Protein AF-A0A531M9C2-F1 (afdb_monomer)

Foldseek 3Di:
DDDDDDDDDDDDPPPDPDPPPVPVPPPPPDDFDFDDDPPDIDHDDDLVCLVVCLVVLLDPVVQVVDPPRDHPRHSVNSVVVVD

Solvent-accessible surface area (backbone atoms only — not comparable to full-atom values): 5820 Å² total; per-residue (Å²): 138,88,81,82,84,82,83,88,77,79,88,84,73,80,73,77,76,68,81,72,76,75,69,88,73,78,74,78,78,74,84,82,71,74,46,78,57,100,88,48,74,49,62,85,85,54,82,90,43,32,69,60,48,24,68,66,54,48,35,66,74,61,29,76,75,38,99,80,52,63,80,84,35,44,64,67,57,43,50,62,73,74,108

Mean predicted aligned error: 14.45 Å

pLDDT: mean 77.52, std 22.58, range [33.22, 97.44]

Structure (mmCIF, N/CA/C/O backbone):
data_AF-A0A531M9C2-F1
#
_entry.id   AF-A0A531M9C2-F1
#
loop_
_atom_site.group_PDB
_atom_site.id
_atom_site.type_symbol
_atom_site.label_atom_id
_atom_site.label_alt_id
_atom_site.label_comp_id
_atom_site.label_asym_id
_atom_site.label_entity_id
_atom_site.label_seq_id
_atom_site.pdbx_PDB_ins_code
_atom_site.Cartn_x
_atom_site.Cartn_y
_atom_site.Cartn_z
_atom_site.occupancy
_atom_site.B_iso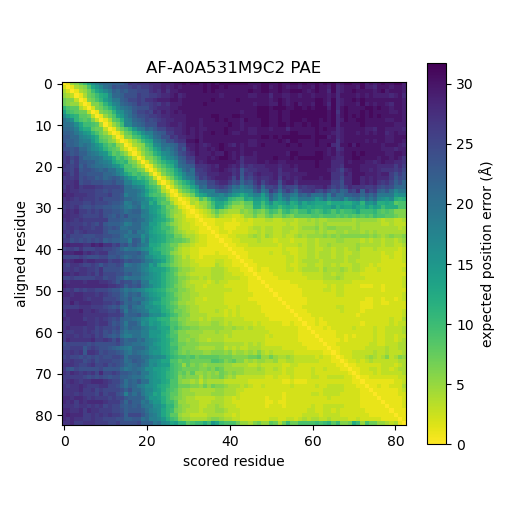_or_equiv
_atom_site.auth_seq_id
_atom_site.auth_comp_id
_atom_site.auth_asym_id
_atom_site.auth_atom_id
_atom_site.pdbx_PDB_model_num
ATOM 1 N N . MET A 1 1 ? 40.343 33.639 46.424 1.00 40.81 1 MET A N 1
ATOM 2 C CA . MET A 1 1 ? 40.956 32.332 46.747 1.00 40.81 1 MET A CA 1
ATOM 3 C C . MET A 1 1 ? 40.277 31.883 48.031 1.00 40.81 1 MET A C 1
ATOM 5 O O . MET A 1 1 ? 40.598 32.389 49.088 1.00 40.81 1 MET A O 1
ATOM 9 N N . GLY A 1 2 ? 39.159 31.178 47.980 1.00 40.34 2 GLY A N 1
ATOM 10 C CA . GLY A 1 2 ? 38.926 30.019 47.130 1.00 40.34 2 GLY A CA 1
ATOM 11 C C . GLY A 1 2 ? 39.120 28.787 48.000 1.00 40.34 2 GLY A C 1
ATOM 12 O O . GLY A 1 2 ? 40.142 28.125 47.905 1.00 40.34 2 GLY A O 1
ATOM 13 N N . PHE A 1 3 ? 38.148 28.562 48.878 1.00 45.50 3 PHE A N 1
ATOM 14 C CA . PHE A 1 3 ? 37.842 27.277 49.485 1.00 45.50 3 PHE A CA 1
ATOM 15 C C . PHE A 1 3 ? 36.327 27.169 49.446 1.00 45.50 3 PHE A C 1
ATOM 17 O O . PHE A 1 3 ? 35.658 28.018 50.031 1.00 45.50 3 PHE A O 1
ATOM 24 N N . HIS A 1 4 ? 35.807 26.171 48.741 1.00 37.34 4 HIS A N 1
ATOM 25 C CA . HIS A 1 4 ? 34.897 25.195 49.330 1.00 37.34 4 HIS A CA 1
ATOM 26 C C . HIS A 1 4 ? 34.482 24.158 48.279 1.00 37.34 4 HIS A C 1
ATOM 28 O O . HIS A 1 4 ? 33.998 24.499 47.206 1.00 37.34 4 HIS A O 1
ATOM 34 N N . LEU A 1 5 ? 34.680 22.889 48.628 1.00 49.81 5 LEU A N 1
ATOM 35 C CA . LEU A 1 5 ? 33.979 21.723 48.076 1.00 49.81 5 LEU A CA 1
ATOM 36 C C . LEU A 1 5 ? 32.495 21.765 48.554 1.00 49.81 5 LEU A C 1
ATOM 38 O O . LEU A 1 5 ? 32.234 22.539 49.486 1.00 49.81 5 LEU A O 1
ATOM 42 N N . PRO A 1 6 ? 31.550 20.911 48.084 1.00 60.81 6 PRO A N 1
ATOM 43 C CA . PRO A 1 6 ? 31.806 19.593 47.482 1.00 60.81 6 PRO A CA 1
ATOM 44 C C . PRO A 1 6 ? 30.748 19.074 46.470 1.00 60.81 6 PRO A C 1
ATOM 46 O O . PRO A 1 6 ? 29.796 19.758 46.118 1.00 60.81 6 PRO A O 1
ATOM 49 N N . PHE A 1 7 ? 30.876 17.776 46.170 1.00 33.97 7 PHE A N 1
ATOM 50 C CA . PHE A 1 7 ? 29.800 16.839 45.822 1.00 33.97 7 PHE A CA 1
ATOM 51 C C . PHE A 1 7 ? 29.384 16.767 44.348 1.00 33.97 7 PHE A C 1
ATOM 53 O O . PHE A 1 7 ? 29.213 17.781 43.688 1.00 33.97 7 PHE A O 1
ATOM 60 N N . PHE A 1 8 ? 29.119 15.528 43.914 1.00 33.62 8 PHE A N 1
ATOM 61 C CA . PHE A 1 8 ? 28.609 15.121 42.598 1.00 33.62 8 PHE A CA 1
ATOM 62 C C . PHE A 1 8 ? 29.655 15.170 41.463 1.00 33.62 8 PHE A C 1
ATOM 64 O O . PHE A 1 8 ? 30.227 16.211 41.193 1.00 33.62 8 PHE A O 1
ATOM 71 N N . PHE A 1 9 ? 29.944 14.116 40.703 1.00 33.22 9 PHE A N 1
ATOM 72 C CA . PHE A 1 9 ? 29.393 12.764 40.602 1.00 33.22 9 PHE A CA 1
ATOM 73 C C . PHE A 1 9 ? 30.251 12.024 39.557 1.00 33.22 9 PHE A C 1
ATOM 75 O O . PHE A 1 9 ? 30.631 12.651 38.574 1.00 33.22 9 PHE A O 1
ATOM 82 N N . CYS A 1 10 ? 30.519 10.732 39.785 1.00 38.50 10 CYS A N 1
ATOM 83 C CA . CYS A 1 10 ? 30.939 9.698 38.816 1.00 38.50 10 CYS A CA 1
ATOM 84 C C . CYS A 1 10 ? 31.943 10.117 37.716 1.00 38.50 10 CYS A C 1
ATOM 86 O O . CYS A 1 10 ? 31.529 10.575 36.657 1.00 38.50 10 CYS A O 1
ATOM 88 N N . LEU A 1 11 ? 33.263 10.000 37.924 1.00 39.16 11 LEU A N 1
ATOM 89 C CA . LEU A 1 11 ? 34.049 8.764 37.698 1.00 39.16 11 LEU A CA 1
ATOM 90 C C . LEU A 1 11 ? 33.563 8.010 36.436 1.00 39.16 11 LEU A C 1
ATOM 92 O O . LEU A 1 11 ? 32.715 7.131 36.529 1.00 39.16 11 LEU A O 1
ATOM 96 N N . GLU A 1 12 ? 33.813 8.513 35.228 1.00 42.94 12 GLU A N 1
ATOM 97 C CA . GLU A 1 12 ? 35.088 8.490 34.473 1.00 42.94 12 GLU A CA 1
ATOM 98 C C . GLU A 1 12 ? 35.577 7.107 34.018 1.00 42.94 12 GLU A C 1
ATOM 100 O O . GLU A 1 12 ? 36.646 7.022 33.425 1.00 42.94 12 GLU A O 1
ATOM 105 N N . ASP A 1 13 ? 34.759 6.060 34.131 1.00 44.59 13 ASP A N 1
ATOM 106 C CA . ASP A 1 13 ? 34.945 4.861 33.307 1.00 44.59 13 ASP A CA 1
ATOM 107 C C . ASP A 1 13 ? 33.923 4.867 32.168 1.00 44.59 13 ASP A C 1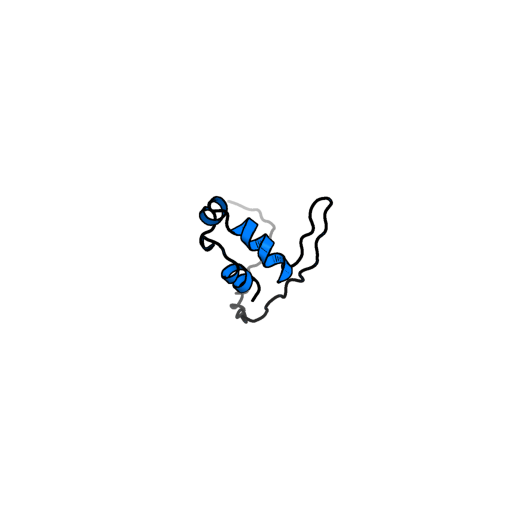
ATOM 109 O O . ASP A 1 13 ? 32.874 4.224 32.202 1.00 44.59 13 ASP A O 1
ATOM 113 N N . VAL A 1 14 ? 34.231 5.667 31.145 1.00 45.78 14 VAL A N 1
ATOM 114 C CA . VAL A 1 14 ? 33.665 5.484 29.808 1.00 45.78 14 VAL A CA 1
ATOM 115 C C . VAL A 1 14 ? 34.239 4.168 29.295 1.00 45.78 14 VAL A C 1
ATOM 117 O O . VAL A 1 14 ? 35.317 4.142 28.702 1.00 45.78 14 VAL A O 1
ATOM 120 N N . GLU A 1 15 ? 33.554 3.060 29.574 1.00 42.03 15 GLU A N 1
ATOM 121 C CA . GLU A 1 15 ? 33.863 1.804 28.906 1.00 42.03 15 GLU A CA 1
ATOM 122 C C . GLU A 1 15 ? 33.586 2.015 27.417 1.00 42.03 15 GLU A C 1
ATOM 124 O O . GLU A 1 15 ? 32.459 2.273 26.988 1.00 42.03 15 GLU A O 1
ATOM 129 N N . MET A 1 16 ? 34.668 2.001 26.645 1.00 44.56 16 MET A N 1
ATOM 130 C CA . MET A 1 16 ? 34.651 1.911 25.198 1.00 44.56 16 MET A CA 1
ATOM 131 C C . MET A 1 16 ? 33.757 0.728 24.827 1.00 44.56 16 MET A C 1
ATOM 133 O O . MET A 1 16 ? 34.162 -0.422 24.983 1.00 44.56 16 MET A O 1
ATOM 137 N N . VAL A 1 17 ? 32.538 1.010 24.365 1.00 54.50 17 VAL A N 1
ATOM 138 C CA . VAL A 1 17 ? 31.681 -0.001 23.751 1.00 54.50 17 VAL A CA 1
ATOM 139 C C . VAL A 1 17 ? 32.420 -0.429 22.492 1.00 54.50 17 VAL A C 1
ATOM 141 O O . VAL A 1 17 ? 32.439 0.301 21.501 1.00 54.50 17 VAL A O 1
ATOM 144 N N . ALA A 1 18 ? 33.121 -1.562 22.575 1.00 46.38 18 ALA A N 1
ATOM 145 C CA . ALA A 1 18 ? 33.593 -2.270 21.399 1.00 46.38 18 ALA A CA 1
ATOM 146 C C . ALA A 1 18 ? 32.387 -2.403 20.477 1.00 46.38 18 ALA A C 1
ATOM 148 O O . ALA A 1 18 ? 31.307 -2.745 20.962 1.00 46.38 18 ALA A O 1
ATOM 149 N N . GLU A 1 19 ? 32.561 -2.051 19.203 1.00 44.81 19 GLU A N 1
ATOM 150 C CA . GLU A 1 19 ? 31.534 -2.226 18.186 1.00 44.81 19 GLU A CA 1
ATOM 151 C C . GLU A 1 19 ? 30.961 -3.628 18.382 1.00 44.81 19 GLU A C 1
ATOM 153 O O . GLU A 1 19 ? 31.663 -4.624 18.195 1.00 44.81 19 GLU A O 1
ATOM 158 N N . ALA A 1 20 ? 29.729 -3.704 18.898 1.00 54.22 20 ALA A N 1
ATOM 159 C CA . ALA A 1 20 ? 28.983 -4.934 18.814 1.00 54.22 20 ALA A CA 1
ATOM 160 C C . ALA A 1 20 ? 28.903 -5.149 17.314 1.00 54.22 20 ALA A C 1
ATOM 162 O O . ALA A 1 20 ? 28.320 -4.322 16.612 1.00 54.22 20 ALA A O 1
ATOM 163 N N . GLU A 1 21 ? 29.615 -6.162 16.827 1.00 47.66 21 GLU A N 1
ATOM 164 C CA . GLU A 1 21 ? 29.396 -6.683 15.495 1.00 47.66 21 GLU A CA 1
ATOM 165 C C . GLU A 1 21 ? 27.888 -6.931 15.442 1.00 47.66 21 GLU A C 1
ATOM 167 O O . GLU A 1 21 ? 27.388 -7.846 16.104 1.00 47.66 21 GLU A O 1
ATOM 172 N N . ASP A 1 22 ? 27.159 -6.023 14.785 1.00 49.97 22 ASP A N 1
ATOM 173 C CA . ASP A 1 22 ? 25.757 -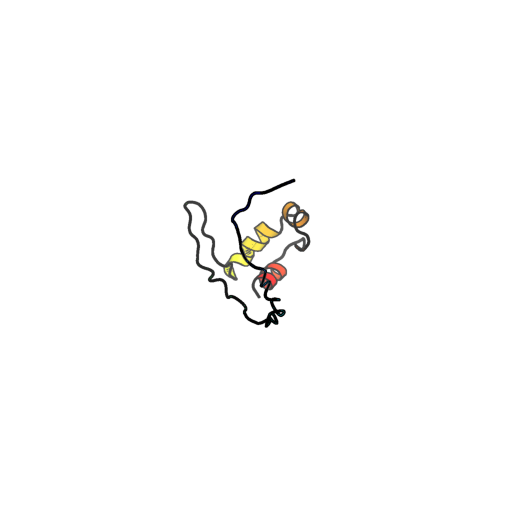6.202 14.443 1.00 49.97 22 ASP A CA 1
ATOM 174 C C . ASP A 1 22 ? 25.800 -7.453 13.577 1.00 49.97 22 ASP A C 1
ATOM 176 O O . ASP A 1 22 ? 26.193 -7.422 12.412 1.00 49.97 22 ASP A O 1
ATOM 180 N N . SER A 1 23 ? 25.575 -8.605 14.201 1.00 47.75 23 SER A N 1
ATOM 181 C CA . SER A 1 23 ? 25.413 -9.848 13.477 1.00 47.75 23 SER A CA 1
ATOM 182 C C . SER A 1 23 ? 24.095 -9.660 12.751 1.00 47.75 23 SER A C 1
ATOM 184 O O . SER A 1 23 ? 23.020 -9.754 13.34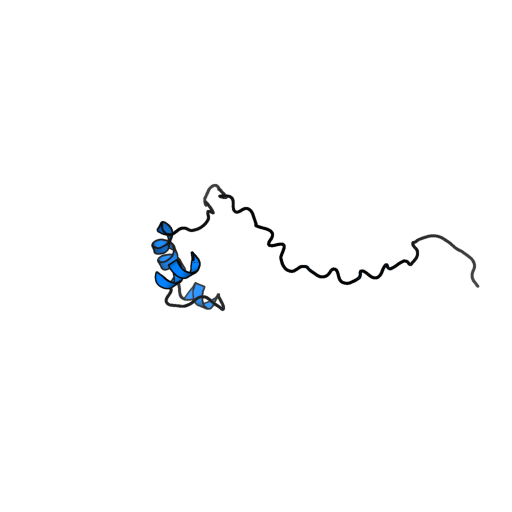0 1.00 47.75 23 SER A O 1
ATOM 186 N N . GLU A 1 24 ? 24.223 -9.238 11.497 1.00 57.91 24 GLU A N 1
ATOM 187 C CA . GLU A 1 24 ? 23.158 -8.870 10.575 1.00 57.91 24 GLU A CA 1
ATOM 188 C C . GLU A 1 24 ? 22.281 -10.088 10.244 1.00 57.91 24 GLU A C 1
ATOM 190 O O . GLU A 1 24 ? 22.262 -10.531 9.108 1.00 57.91 24 GLU A O 1
ATOM 195 N N . ASP A 1 25 ? 21.585 -10.680 11.217 1.00 58.12 25 ASP A N 1
ATOM 196 C CA . ASP A 1 25 ? 20.681 -11.814 10.979 1.00 58.12 25 ASP A CA 1
ATOM 197 C C . ASP A 1 25 ? 19.585 -11.994 12.051 1.00 58.12 25 ASP A C 1
ATOM 199 O O . ASP A 1 25 ? 18.813 -12.950 12.001 1.00 58.12 25 ASP A O 1
ATOM 203 N N . GLU A 1 26 ? 19.415 -11.063 12.995 1.00 56.34 26 GLU A N 1
ATOM 204 C CA . GLU A 1 26 ? 18.225 -11.054 13.861 1.00 56.34 26 GLU A CA 1
ATOM 205 C C . GLU A 1 26 ? 17.079 -10.323 13.139 1.00 56.34 26 GLU A C 1
ATOM 207 O O . GLU A 1 26 ? 16.714 -9.188 13.450 1.00 56.34 26 GLU A O 1
ATOM 212 N N . SER A 1 27 ? 16.500 -10.978 12.126 1.00 67.00 27 SER A N 1
ATOM 213 C CA . SER A 1 27 ? 15.212 -10.571 11.557 1.00 67.00 27 SER A CA 1
ATOM 214 C C . SER A 1 27 ? 14.140 -10.715 12.638 1.00 67.00 27 SER A C 1
ATOM 216 O O . SER A 1 27 ? 13.494 -11.760 12.745 1.00 67.00 27 SER A O 1
ATOM 218 N N . TYR A 1 28 ? 13.928 -9.669 13.438 1.00 66.06 28 TYR A N 1
ATOM 219 C CA . TYR A 1 28 ? 12.793 -9.587 14.351 1.00 66.06 28 TYR A CA 1
ATOM 220 C C . TYR A 1 28 ? 11.503 -9.716 13.534 1.00 66.06 28 TYR A C 1
ATOM 222 O O . TYR A 1 28 ? 11.049 -8.767 12.895 1.00 66.06 28 TYR A O 1
ATOM 230 N N . ALA A 1 29 ? 10.925 -10.917 13.520 1.00 72.69 29 ALA A N 1
ATOM 231 C CA . ALA A 1 29 ? 9.636 -11.156 12.902 1.00 72.69 29 ALA A CA 1
ATOM 232 C C . ALA A 1 29 ? 8.592 -10.346 13.676 1.00 72.69 29 ALA A C 1
ATOM 234 O O . ALA A 1 29 ? 8.282 -10.646 14.830 1.00 72.69 29 ALA A O 1
ATOM 235 N N . ILE A 1 30 ? 8.084 -9.282 13.054 1.00 76.81 30 ILE A N 1
ATOM 236 C CA . ILE A 1 30 ? 6.978 -8.513 13.612 1.00 76.81 30 ILE A CA 1
ATOM 237 C C . ILE A 1 30 ? 5.734 -9.385 13.484 1.00 76.81 30 ILE A C 1
ATOM 239 O O . ILE A 1 30 ? 5.343 -9.768 12.381 1.00 76.81 30 ILE A O 1
ATOM 243 N N . ASP A 1 31 ? 5.128 -9.709 14.622 1.00 78.12 31 ASP A N 1
ATOM 244 C CA . ASP A 1 31 ? 3.844 -10.394 14.644 1.00 78.12 31 ASP A CA 1
ATOM 245 C C . ASP A 1 31 ? 2.796 -9.479 13.980 1.00 78.12 31 ASP A C 1
ATOM 247 O O . ASP A 1 31 ? 2.677 -8.304 14.341 1.00 78.12 31 ASP A O 1
ATOM 251 N N . CYS A 1 32 ? 2.070 -9.987 12.981 1.00 81.56 32 CYS A N 1
ATOM 252 C CA . CYS A 1 32 ? 1.133 -9.222 12.145 1.00 81.56 32 CYS A CA 1
ATOM 253 C C . CYS A 1 32 ? -0.325 -9.602 12.468 1.00 81.56 32 CYS A C 1
ATOM 255 O O . CYS A 1 32 ? -0.984 -10.269 11.660 1.00 81.56 32 CYS A O 1
ATOM 257 N N . PRO A 1 33 ? -0.861 -9.218 13.642 1.00 90.69 33 PRO A N 1
ATOM 258 C CA . PRO A 1 33 ? -2.227 -9.546 14.016 1.00 90.69 33 PRO A CA 1
ATOM 259 C C . PRO A 1 33 ? -3.242 -8.765 13.176 1.00 90.69 33 PRO A C 1
ATOM 261 O O . PRO A 1 33 ? -2.978 -7.670 12.677 1.00 90.69 33 PRO A O 1
ATOM 264 N N . VAL A 1 34 ? -4.459 -9.303 13.083 1.00 94.50 34 VAL A N 1
ATOM 265 C CA . VAL A 1 34 ? -5.595 -8.568 12.518 1.00 94.50 34 VAL A CA 1
ATOM 266 C C . VAL A 1 34 ? -6.055 -7.514 13.523 1.00 94.50 34 VAL A C 1
ATOM 268 O O . VAL A 1 34 ? -6.498 -7.846 14.622 1.00 94.50 34 VAL A O 1
ATOM 271 N N . LEU A 1 35 ? -5.982 -6.242 13.136 1.00 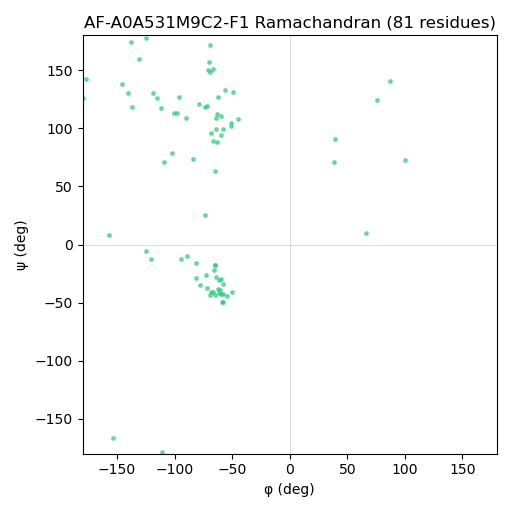94.38 35 LEU A N 1
ATOM 272 C CA . LEU A 1 35 ? -6.425 -5.119 13.956 1.00 94.38 35 LEU A CA 1
ATOM 273 C C . LEU A 1 35 ? -7.842 -4.719 13.552 1.00 94.38 35 LEU A C 1
ATOM 275 O O . LEU A 1 35 ? -8.115 -4.445 12.384 1.00 94.38 35 LEU A O 1
ATOM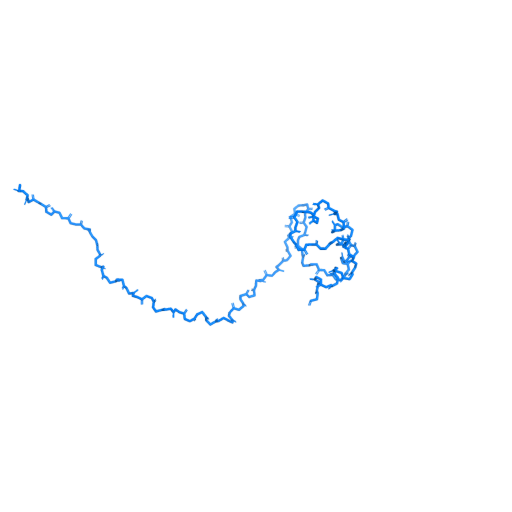 279 N N . VAL A 1 36 ? -8.749 -4.654 14.522 1.00 96.69 36 VAL A N 1
ATOM 280 C CA . VAL A 1 36 ? -10.156 -4.306 14.293 1.00 96.69 36 VAL A CA 1
ATOM 281 C C . VAL A 1 36 ? -10.496 -3.035 15.059 1.00 96.69 36 VAL A C 1
ATOM 283 O O . VAL A 1 36 ? -10.228 -2.920 16.252 1.00 96.69 36 VAL A O 1
ATOM 286 N N . THR A 1 37 ? -11.114 -2.087 14.366 1.00 96.38 37 THR A N 1
ATOM 287 C CA . THR A 1 37 ? -11.693 -0.860 14.925 1.00 96.38 37 THR A CA 1
ATOM 288 C C . THR A 1 37 ? -13.162 -0.761 14.514 1.00 96.38 37 THR A C 1
ATOM 290 O O . THR A 1 37 ? -13.653 -1.586 13.747 1.00 96.38 37 THR A O 1
ATOM 293 N N . GLU A 1 38 ? -13.873 0.274 14.967 1.00 97.12 38 GLU A N 1
ATOM 294 C CA . GLU A 1 38 ? -15.290 0.474 14.626 1.00 97.12 38 GLU A CA 1
ATOM 295 C C . GLU A 1 38 ? -15.554 0.614 13.118 1.00 97.12 38 GLU A C 1
ATOM 297 O O . GLU A 1 38 ? -16.634 0.270 12.643 1.00 97.12 38 GLU A O 1
ATOM 302 N N . ARG A 1 39 ? -14.585 1.143 12.359 1.00 97.44 39 ARG A N 1
ATOM 303 C CA . ARG A 1 39 ? -14.760 1.498 10.939 1.00 97.44 39 ARG A CA 1
ATOM 304 C C . ARG A 1 39 ? -13.816 0.769 9.992 1.00 97.44 39 ARG A C 1
ATOM 306 O O . ARG A 1 39 ? -13.997 0.867 8.782 1.00 97.44 39 ARG A O 1
ATOM 313 N N . LEU A 1 40 ? -12.791 0.104 10.518 1.00 97.06 40 LEU A N 1
ATOM 314 C CA . LEU A 1 40 ? -11.715 -0.467 9.716 1.00 97.06 40 LEU A CA 1
ATOM 315 C C . LEU A 1 40 ? -11.204 -1.769 10.325 1.00 97.06 40 LEU A C 1
ATOM 317 O O . LEU A 1 40 ? -10.981 -1.853 11.534 1.00 97.06 40 LEU A O 1
ATOM 321 N N . VAL A 1 41 ? -10.954 -2.739 9.448 1.00 95.50 41 VAL A N 1
ATOM 322 C CA . VAL A 1 41 ? -10.203 -3.958 9.743 1.00 95.50 41 VAL A CA 1
ATOM 323 C C . VAL A 1 41 ? -8.895 -3.894 8.966 1.00 95.50 41 VAL A C 1
ATOM 325 O O . VAL A 1 41 ? -8.908 -3.856 7.738 1.00 95.50 41 VAL A O 1
ATOM 328 N N . MET A 1 42 ? -7.773 -3.877 9.678 1.00 94.94 42 MET A N 1
ATOM 329 C CA . MET A 1 42 ? -6.441 -3.974 9.098 1.00 94.94 42 MET A CA 1
ATOM 330 C C . MET A 1 42 ? -5.979 -5.423 9.213 1.00 94.94 42 MET A C 1
ATOM 332 O O . MET A 1 42 ? -5.785 -5.949 10.306 1.00 94.94 42 MET A O 1
ATOM 336 N N . ARG A 1 43 ? -5.848 -6.076 8.063 1.00 93.25 43 ARG A N 1
ATOM 337 C CA . ARG A 1 43 ? -5.377 -7.453 7.919 1.00 93.25 43 ARG A CA 1
ATOM 338 C C . ARG A 1 43 ? -4.306 -7.498 6.841 1.00 93.25 43 ARG A C 1
ATOM 340 O O . ARG A 1 43 ? -4.271 -6.608 5.991 1.00 93.25 43 ARG A O 1
ATOM 347 N N . ALA A 1 44 ? -3.481 -8.540 6.860 1.00 91.44 44 ALA A N 1
ATOM 348 C CA . ALA A 1 44 ? -2.575 -8.797 5.753 1.00 91.44 44 ALA A CA 1
ATOM 349 C C . ALA A 1 44 ? -3.385 -8.917 4.442 1.00 91.44 44 ALA A C 1
ATOM 351 O O . ALA A 1 44 ? -4.435 -9.579 4.435 1.00 91.44 44 ALA A O 1
ATOM 352 N N . PRO A 1 45 ? -2.951 -8.243 3.367 1.00 91.81 45 PRO A N 1
ATOM 353 C CA . PRO A 1 45 ? -3.564 -8.395 2.059 1.00 91.81 45 PRO A CA 1
ATOM 354 C C . PRO A 1 45 ? -3.270 -9.792 1.502 1.00 91.81 45 PRO A C 1
ATOM 356 O O . PRO A 1 45 ? -2.234 -10.390 1.782 1.00 91.81 45 PRO A O 1
ATOM 359 N N . GLU A 1 46 ? -4.202 -10.315 0.718 1.00 93.38 46 GLU A N 1
ATOM 360 C CA . GLU A 1 46 ? -4.128 -11.649 0.116 1.00 93.38 46 GLU A CA 1
ATOM 361 C C . GLU A 1 46 ? -4.604 -11.608 -1.340 1.00 93.38 46 GLU A C 1
ATOM 363 O O . GLU A 1 46 ? -5.096 -10.591 -1.828 1.00 93.38 46 GLU A O 1
ATOM 368 N N . GLU A 1 47 ? -4.488 -12.729 -2.051 1.00 95.00 47 GLU A N 1
ATOM 369 C CA . GLU A 1 47 ? -4.718 -12.783 -3.499 1.00 95.00 47 GLU A CA 1
ATOM 370 C C . GLU A 1 47 ? -6.130 -12.321 -3.913 1.00 95.00 47 GLU A C 1
ATOM 372 O O . GLU A 1 47 ? -6.298 -11.648 -4.930 1.00 95.00 47 GLU A O 1
ATOM 377 N N . ARG A 1 48 ? -7.155 -12.580 -3.087 1.00 94.69 48 ARG A N 1
ATOM 378 C CA . ARG A 1 48 ? -8.529 -12.101 -3.346 1.00 94.69 48 ARG A CA 1
ATOM 379 C C . ARG A 1 48 ? -8.674 -10.575 -3.307 1.00 94.69 48 ARG A C 1
ATOM 381 O O . ARG A 1 48 ? -9.662 -10.052 -3.817 1.00 94.69 48 ARG A O 1
ATOM 388 N N . ASP A 1 49 ? -7.719 -9.866 -2.712 1.00 95.62 49 ASP A N 1
ATOM 389 C CA . ASP A 1 49 ? -7.754 -8.410 -2.591 1.00 95.62 49 ASP A CA 1
ATOM 390 C C . ASP A 1 49 ? -7.117 -7.700 -3.778 1.00 95.62 49 ASP A C 1
ATOM 392 O O . ASP A 1 49 ? -7.277 -6.489 -3.893 1.00 95.62 49 ASP A O 1
ATOM 396 N N . ILE A 1 50 ? -6.440 -8.421 -4.679 1.00 95.81 50 ILE A N 1
ATOM 397 C CA . ILE A 1 50 ? -5.694 -7.820 -5.794 1.00 95.81 50 ILE A CA 1
ATOM 398 C C . ILE A 1 50 ? -6.577 -6.890 -6.624 1.00 95.81 50 ILE A C 1
ATOM 400 O O . ILE A 1 50 ? -6.158 -5.779 -6.927 1.00 95.81 50 ILE A O 1
ATOM 404 N N . ALA A 1 51 ? -7.808 -7.293 -6.947 1.00 95.81 51 ALA A N 1
ATOM 405 C CA . ALA A 1 51 ? -8.710 -6.454 -7.738 1.00 95.81 51 ALA A CA 1
ATOM 406 C C . ALA A 1 51 ? -9.004 -5.105 -7.051 1.00 95.81 51 ALA A C 1
ATOM 408 O O . ALA A 1 51 ? -8.957 -4.061 -7.696 1.00 95.81 51 ALA A O 1
ATOM 409 N N . GLN A 1 52 ? -9.240 -5.121 -5.734 1.00 95.44 52 GLN A N 1
ATOM 410 C CA . GLN A 1 52 ? -9.465 -3.901 -4.950 1.00 95.44 52 GLN A CA 1
ATOM 411 C C . GLN A 1 52 ? -8.175 -3.096 -4.766 1.00 95.44 52 GLN A C 1
ATOM 413 O O . GLN A 1 52 ? -8.210 -1.869 -4.797 1.00 95.44 52 GLN A O 1
ATOM 418 N N . LEU A 1 53 ? -7.033 -3.768 -4.588 1.00 94.81 53 LEU A N 1
ATOM 419 C CA . LEU A 1 53 ? -5.728 -3.115 -4.518 1.00 94.81 53 LEU A CA 1
ATOM 420 C C . LEU A 1 53 ? -5.459 -2.343 -5.803 1.00 94.81 53 LEU A C 1
ATOM 422 O O . LEU A 1 53 ? -5.142 -1.169 -5.713 1.00 94.81 53 LEU A O 1
ATOM 426 N N . VAL A 1 54 ? -5.648 -2.962 -6.968 1.00 95.88 54 VAL A N 1
ATOM 427 C CA . VAL A 1 54 ? -5.476 -2.327 -8.282 1.00 95.88 54 VAL A CA 1
ATOM 428 C C . VAL A 1 54 ? -6.373 -1.103 -8.427 1.00 95.88 54 VAL A C 1
ATO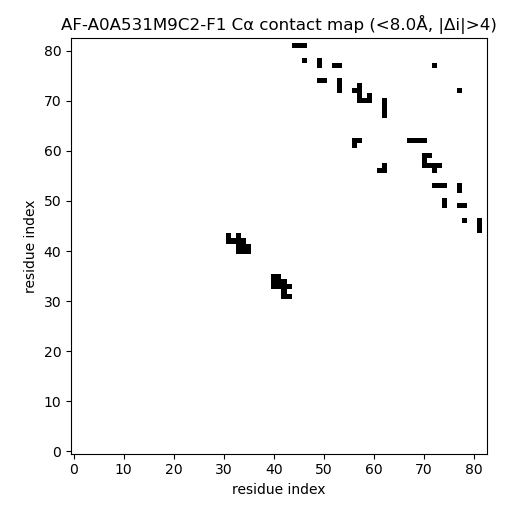M 430 O O . VAL A 1 54 ? -5.878 -0.032 -8.757 1.00 95.88 54 VAL A O 1
ATOM 433 N N . GLU A 1 55 ? -7.663 -1.228 -8.114 1.00 96.12 55 GLU A N 1
ATOM 434 C CA . GLU A 1 55 ? -8.612 -0.111 -8.203 1.00 96.12 55 GLU A CA 1
ATOM 435 C C . GLU A 1 55 ? -8.196 1.088 -7.333 1.00 96.12 55 GLU A C 1
ATOM 437 O O . GLU A 1 55 ? -8.275 2.236 -7.767 1.00 96.12 55 GLU A O 1
ATOM 442 N N . LEU A 1 56 ? -7.729 0.833 -6.108 1.00 94.56 56 LEU A N 1
ATOM 443 C CA . LEU A 1 56 ? -7.302 1.884 -5.182 1.00 94.56 56 LEU A CA 1
ATOM 444 C C . LEU A 1 56 ? -5.912 2.445 -5.523 1.00 94.56 56 LEU A C 1
ATOM 446 O O . LEU A 1 56 ? -5.655 3.634 -5.318 1.00 94.56 56 LEU A O 1
ATOM 450 N N . ALA A 1 57 ? -5.015 1.589 -6.012 1.00 94.44 57 ALA A N 1
ATOM 451 C CA . ALA A 1 57 ? -3.616 1.883 -6.295 1.00 94.44 57 ALA A CA 1
ATOM 452 C C . ALA A 1 57 ? -3.407 2.592 -7.638 1.00 94.44 57 ALA A C 1
ATOM 454 O O . ALA A 1 57 ? -2.490 3.404 -7.748 1.00 94.44 57 ALA A O 1
ATOM 455 N N . ASP A 1 58 ? -4.273 2.371 -8.632 1.00 95.31 58 ASP A N 1
ATOM 456 C CA . ASP A 1 58 ? -4.226 3.033 -9.948 1.00 95.31 58 ASP A CA 1
ATOM 457 C C . ASP A 1 58 ? -4.671 4.512 -9.899 1.00 95.31 58 ASP A C 1
ATOM 459 O O . ASP A 1 58 ? -5.134 5.112 -10.869 1.00 95.31 58 ASP A O 1
ATOM 463 N N . ASN A 1 59 ? -4.537 5.146 -8.735 1.00 95.56 59 ASN A N 1
ATOM 464 C CA . ASN A 1 59 ? -4.786 6.560 -8.558 1.00 95.56 59 ASN A CA 1
ATOM 465 C C . ASN A 1 59 ? -3.502 7.358 -8.806 1.00 95.56 59 ASN A C 1
ATOM 467 O O . ASN A 1 59 ? -2.596 7.403 -7.971 1.00 95.56 59 ASN A O 1
ATOM 471 N N . ARG A 1 60 ? -3.469 8.084 -9.928 1.00 93.56 60 ARG A N 1
ATOM 472 C CA . ARG A 1 60 ? -2.350 8.956 -10.305 1.00 93.56 60 ARG A CA 1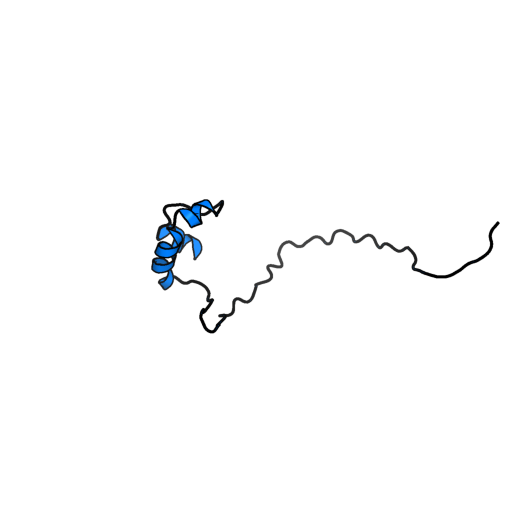
ATOM 473 C C . ARG A 1 60 ? -1.902 9.922 -9.206 1.00 93.56 60 ARG A C 1
ATOM 475 O O . ARG A 1 60 ? -0.703 10.112 -9.040 1.00 93.56 60 ARG A O 1
ATOM 482 N N . HIS A 1 61 ? -2.830 10.526 -8.458 1.00 95.25 61 HIS A N 1
ATOM 483 C CA . HIS A 1 61 ? -2.454 11.442 -7.372 1.00 95.25 61 HIS A CA 1
ATOM 484 C C . HIS A 1 61 ? -1.657 10.723 -6.280 1.00 95.25 61 HIS A C 1
ATOM 486 O O . HIS A 1 61 ? -0.711 11.289 -5.747 1.00 95.25 61 HIS A O 1
ATOM 492 N N . VAL A 1 62 ? -2.012 9.476 -5.961 1.00 93.94 62 VAL A N 1
ATOM 493 C CA . VAL A 1 62 ? -1.287 8.670 -4.969 1.00 93.94 62 VAL A CA 1
ATOM 494 C C . VAL A 1 62 ? 0.090 8.283 -5.504 1.00 93.94 62 VAL A C 1
ATOM 496 O O . VAL A 1 62 ? 1.081 8.423 -4.789 1.00 93.94 62 VAL A O 1
ATOM 499 N N . ALA A 1 63 ? 0.172 7.870 -6.771 1.00 94.69 63 ALA A N 1
ATOM 500 C CA . ALA A 1 63 ? 1.442 7.522 -7.402 1.00 94.69 63 ALA A CA 1
ATOM 501 C C . ALA A 1 63 ? 2.425 8.707 -7.425 1.00 94.69 63 ALA A C 1
ATOM 503 O O . ALA A 1 63 ? 3.603 8.533 -7.136 1.00 94.69 63 ALA A O 1
ATOM 504 N N . GLU A 1 64 ? 1.945 9.928 -7.677 1.00 95.25 64 GLU A N 1
ATOM 505 C CA . GLU A 1 64 ? 2.772 11.144 -7.649 1.00 95.25 64 GLU A CA 1
ATOM 506 C C . GLU A 1 64 ? 3.309 11.483 -6.241 1.00 95.25 64 GLU A C 1
ATOM 508 O O . GLU A 1 64 ? 4.335 12.153 -6.124 1.00 95.25 64 GLU A O 1
ATOM 513 N N . MET A 1 65 ? 2.669 10.996 -5.167 1.00 96.50 65 MET A N 1
ATOM 514 C CA . MET A 1 65 ? 3.150 11.166 -3.786 1.00 96.50 65 MET A CA 1
ATOM 515 C C . MET A 1 65 ? 4.231 10.151 -3.390 1.00 96.50 65 MET A C 1
ATOM 517 O O . MET A 1 65 ? 4.915 10.346 -2.384 1.00 96.50 65 MET A O 1
ATOM 521 N N . LEU A 1 66 ? 4.393 9.063 -4.146 1.00 94.19 66 LEU A N 1
ATOM 522 C CA . LEU A 1 66 ? 5.249 7.940 -3.781 1.00 94.19 66 LEU A CA 1
ATOM 523 C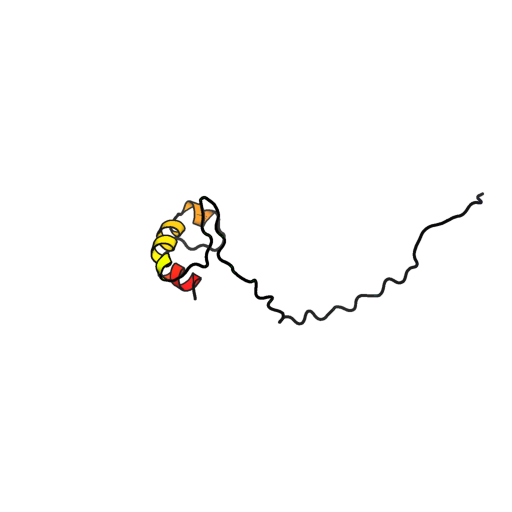 C . LEU A 1 66 ? 6.418 7.799 -4.755 1.00 94.19 66 LEU A C 1
ATOM 525 O O . LEU A 1 66 ? 6.243 7.607 -5.950 1.00 94.19 66 LEU A O 1
ATOM 529 N N . ALA A 1 67 ? 7.642 7.781 -4.227 1.00 92.00 67 ALA A N 1
ATOM 530 C CA . ALA A 1 67 ? 8.852 7.718 -5.052 1.00 92.00 67 ALA A CA 1
ATOM 531 C C . ALA A 1 67 ? 9.010 6.418 -5.870 1.00 92.00 67 ALA A C 1
ATOM 533 O O . ALA A 1 67 ? 9.837 6.368 -6.777 1.00 92.00 67 ALA A O 1
ATOM 534 N N . ARG A 1 68 ? 8.283 5.349 -5.518 1.00 90.19 68 ARG A N 1
ATOM 535 C CA . ARG A 1 68 ? 8.468 3.997 -6.080 1.00 90.19 68 ARG A CA 1
ATOM 536 C C . ARG A 1 68 ? 7.209 3.383 -6.682 1.00 90.19 68 ARG A C 1
ATOM 538 O O . ARG A 1 68 ? 7.293 2.283 -7.217 1.00 90.19 68 ARG A O 1
ATOM 545 N N . MET A 1 69 ? 6.054 4.033 -6.558 1.00 92.00 69 MET A N 1
ATOM 546 C CA . MET A 1 69 ? 4.806 3.430 -7.010 1.00 92.00 69 MET A CA 1
ATOM 547 C C . MET A 1 69 ? 4.683 3.566 -8.535 1.00 92.00 69 MET A C 1
ATOM 549 O O . MET A 1 69 ? 4.713 4.691 -9.035 1.00 92.00 69 MET A O 1
ATOM 553 N N . PRO A 1 70 ? 4.572 2.458 -9.289 1.00 91.69 70 PRO A N 1
ATOM 554 C CA . PRO A 1 70 ? 4.373 2.525 -10.731 1.00 91.69 70 PRO A CA 1
ATOM 555 C C . PRO A 1 70 ? 2.964 3.033 -11.059 1.00 91.69 70 PRO A C 1
ATOM 557 O O . PRO A 1 70 ? 2.021 2.808 -10.302 1.00 91.69 70 PRO A O 1
ATOM 560 N N . HIS A 1 71 ? 2.825 3.705 -12.203 1.00 90.69 71 HIS A N 1
ATOM 561 C CA . HIS A 1 71 ? 1.533 4.100 -12.756 1.00 90.69 71 HIS A CA 1
ATOM 562 C C . HIS A 1 71 ? 1.540 3.925 -14.287 1.00 90.69 71 HIS A C 1
ATOM 564 O O . HIS A 1 71 ? 2.441 4.464 -14.943 1.00 90.69 71 HIS A O 1
ATOM 570 N N . PRO A 1 72 ? 0.539 3.258 -14.892 1.00 93.88 72 PRO A N 1
ATOM 571 C CA . PRO A 1 72 ? -0.633 2.647 -14.250 1.00 93.88 72 PRO A CA 1
ATOM 572 C C . PRO A 1 72 ? -0.262 1.459 -13.351 1.00 93.88 72 PRO A C 1
ATOM 574 O O . PRO A 1 72 ? 0.754 0.804 -13.582 1.00 93.88 72 PRO A O 1
ATOM 577 N N . TYR A 1 73 ? -1.062 1.216 -12.315 1.00 95.38 73 TYR A N 1
ATOM 578 C CA . TYR A 1 73 ? -0.863 0.115 -11.372 1.00 95.38 73 TYR A CA 1
ATOM 579 C C . TYR A 1 73 ? -1.808 -1.034 -11.735 1.00 95.38 73 TYR A C 1
ATOM 581 O O . TYR A 1 73 ? -3.021 -0.882 -11.639 1.00 95.38 73 TYR A O 1
ATOM 589 N N . GLY A 1 74 ? -1.274 -2.174 -12.179 1.00 95.12 74 GLY A N 1
ATOM 590 C CA . GLY A 1 74 ? -2.061 -3.310 -12.659 1.00 95.12 74 GLY A CA 1
ATOM 591 C C . GLY A 1 74 ? -2.016 -4.535 -11.745 1.00 95.12 74 GLY A C 1
ATOM 592 O O . GLY A 1 74 ? -1.386 -4.558 -10.687 1.00 95.12 74 GLY A O 1
ATOM 593 N N . GLU A 1 75 ? -2.693 -5.607 -12.171 1.00 95.19 75 GLU A N 1
ATOM 594 C CA . GLU A 1 75 ? -2.706 -6.875 -11.425 1.00 95.19 75 GLU A CA 1
ATOM 595 C C . GLU A 1 75 ? -1.313 -7.495 -11.278 1.00 95.19 75 GLU A C 1
ATOM 597 O O . GLU A 1 75 ? -1.058 -8.189 -10.296 1.00 95.19 75 GLU A O 1
ATOM 602 N N . ALA A 1 76 ? -0.419 -7.278 -12.248 1.00 95.00 76 ALA A N 1
ATOM 603 C CA . ALA A 1 76 ? 0.940 -7.808 -12.200 1.00 95.00 76 ALA A CA 1
ATOM 604 C C . ALA A 1 76 ? 1.721 -7.194 -11.032 1.00 95.00 76 ALA A C 1
ATOM 606 O O . ALA A 1 76 ? 2.364 -7.917 -10.274 1.00 95.00 76 ALA A O 1
ATOM 607 N N . GLU A 1 77 ? 1.596 -5.881 -10.842 1.00 94.25 77 GLU A N 1
ATOM 608 C CA . GLU A 1 77 ? 2.188 -5.143 -9.731 1.00 94.25 77 GLU A CA 1
ATOM 609 C C . GLU A 1 77 ? 1.554 -5.554 -8.398 1.00 94.25 77 GLU A C 1
ATOM 611 O O . GLU A 1 77 ? 2.270 -5.777 -7.424 1.00 94.25 77 GLU A O 1
ATOM 616 N N . GLY A 1 78 ? 0.229 -5.740 -8.370 1.00 94.12 78 GLY A N 1
ATOM 617 C CA . GLY A 1 78 ? -0.482 -6.242 -7.192 1.00 94.12 78 GLY A CA 1
ATOM 618 C C . GLY A 1 78 ? -0.028 -7.644 -6.772 1.00 94.12 78 GLY A C 1
ATOM 619 O O . GLY A 1 78 ? 0.180 -7.896 -5.590 1.00 94.12 78 GLY A O 1
ATOM 620 N N . ARG A 1 79 ? 0.195 -8.554 -7.729 1.00 94.94 79 ARG A N 1
ATOM 621 C CA . ARG A 1 79 ? 0.753 -9.890 -7.451 1.00 94.94 79 ARG A CA 1
ATOM 622 C C . ARG A 1 79 ? 2.207 -9.819 -7.003 1.00 94.94 79 ARG A C 1
ATOM 624 O O . ARG A 1 79 ? 2.575 -10.523 -6.073 1.00 94.94 79 ARG A O 1
ATOM 631 N N . ALA A 1 80 ? 3.014 -8.962 -7.629 1.00 93.81 80 ALA A N 1
ATOM 632 C CA . ALA A 1 80 ? 4.407 -8.754 -7.240 1.00 93.81 80 ALA A CA 1
ATOM 633 C C . ALA A 1 80 ? 4.541 -8.160 -5.828 1.00 93.81 80 ALA A C 1
ATOM 635 O O . ALA A 1 80 ? 5.540 -8.404 -5.166 1.00 93.81 80 ALA A O 1
ATOM 636 N N . PHE A 1 81 ? 3.544 -7.406 -5.358 1.00 91.06 81 PHE A N 1
ATOM 637 C CA . PHE A 1 81 ? 3.498 -6.885 -3.991 1.00 91.06 81 PHE A CA 1
ATOM 638 C C . PHE A 1 81 ? 3.200 -7.962 -2.932 1.00 91.06 81 PHE A C 1
ATOM 640 O O . PHE A 1 81 ? 3.586 -7.792 -1.779 1.00 91.06 81 PHE A O 1
ATOM 647 N N . LEU A 1 82 ? 2.515 -9.050 -3.305 1.00 90.50 82 LEU A N 1
ATOM 648 C CA . LEU A 1 82 ? 2.166 -10.150 -2.394 1.00 90.50 82 LEU A CA 1
ATOM 649 C C . LEU A 1 82 ? 3.164 -11.321 -2.413 1.00 90.50 82 LEU A C 1
ATOM 651 O O . LEU A 1 82 ? 3.045 -12.206 -1.565 1.00 90.50 82 LEU A O 1
ATOM 655 N N . ALA A 1 83 ? 4.072 -11.362 -3.395 1.00 84.56 83 ALA A N 1
ATOM 656 C CA . ALA A 1 83 ? 5.067 -12.422 -3.589 1.00 84.56 83 ALA A CA 1
ATOM 657 C C . ALA A 1 83 ? 6.272 -12.267 -2.651 1.00 84.56 83 ALA A C 1
ATOM 659 O O . ALA A 1 83 ? 6.753 -13.317 -2.168 1.00 84.56 83 ALA A O 1
#

Sequence (83 aa):
MGFHLPFFFCLEDVEMVAEAEDSEDESYAIDCPVLVTERLVMRAPEERDIAQLVELADNRHVAEMLARMPHPYGEAEGRAFLA

Secondary structure (DSSP, 8-state):
-----------------------TT-------PPEE-SS-EE----GGGHHHHHHHH--HHHHHH-TT--SS--HHHHHHHH-

Radius of gyration: 26.74 Å; Cα contacts (8 Å, |Δi|>4): 41; chains: 1; bounding box: 56×45×64 Å

Nearest PDB structures (foldseek):
  7kpp-assembly1_A  TM=7.218E-01  e=7.226E-01  Pseudomonas aeruginosa
  1yk3-assembly10_F  TM=7.102E-01  e=3.503E+00  Mycobacterium tuberculosis